Protein AF-A0A484MLS0-F1 (afdb_monomer_lite)

Radius of gyration: 15.46 Å; chains: 1; bounding box: 27×56×31 Å

Sequence (78 aa):
MDHGETVLSDRVRIDGTVTQVTLTTGGQLRWTGRCLVIKKEVLGFSVEGSEIKIRAIVEKGAGICCGGGYTSPLLKNS

Secondary structure (DSSP, 8-state):
-----EEEEEEEEETTEEEEEEEETTSEEEETTEEEE--S-EEEEEEETTEEEEEE-----S----------------

Structure (mmCIF, N/CA/C/O backbone):
data_AF-A0A484MLS0-F1
#
_entry.id   AF-A0A484MLS0-F1
#
loop_
_atom_site.group_PDB
_atom_site.id
_atom_site.type_symbol
_atom_site.label_atom_id
_atom_site.label_alt_id
_atom_site.label_comp_id
_atom_site.label_asym_id
_atom_site.label_entity_id
_atom_site.label_seq_id
_atom_site.pdbx_PDB_ins_code
_atom_site.Cartn_x
_atom_site.Cartn_y
_atom_site.Cartn_z
_atom_site.occupancy
_atom_site.B_iso_or_equiv
_atom_site.auth_seq_id
_atom_site.auth_comp_id
_atom_site.auth_asym_id
_atom_site.auth_atom_id
_atom_site.pdbx_PDB_model_num
ATOM 1 N N . MET A 1 1 ? 1.266 -17.362 -5.514 1.00 45.50 1 MET A N 1
ATOM 2 C CA . MET A 1 1 ? 1.857 -16.087 -5.966 1.00 45.50 1 MET A CA 1
ATOM 3 C C . MET A 1 1 ? 2.336 -15.376 -4.724 1.00 45.50 1 MET A C 1
ATOM 5 O O . MET A 1 1 ? 1.506 -14.957 -3.930 1.00 45.50 1 MET A O 1
ATOM 9 N N . ASP A 1 2 ? 3.646 -15.369 -4.504 1.00 54.41 2 ASP A N 1
ATOM 10 C CA . ASP A 1 2 ? 4.248 -14.677 -3.370 1.00 54.41 2 ASP A CA 1
ATOM 11 C C . ASP A 1 2 ? 4.090 -13.165 -3.580 1.00 54.41 2 ASP A C 1
ATOM 13 O O . ASP A 1 2 ? 4.456 -12.630 -4.625 1.00 54.41 2 ASP A O 1
ATOM 17 N N . HIS A 1 3 ? 3.425 -12.490 -2.647 1.00 58.88 3 HIS A N 1
ATOM 18 C CA . HIS A 1 3 ? 3.063 -11.075 -2.778 1.00 58.88 3 HIS A CA 1
ATOM 19 C C . HIS A 1 3 ? 4.158 -10.125 -2.277 1.00 58.88 3 HIS A C 1
ATOM 21 O O . HIS A 1 3 ? 3.932 -8.911 -2.195 1.00 58.88 3 HIS A O 1
ATOM 27 N N . GLY A 1 4 ? 5.339 -10.687 -2.014 1.00 61.47 4 GLY A N 1
ATOM 28 C CA . GLY A 1 4 ? 6.473 -10.011 -1.420 1.00 61.47 4 GLY A CA 1
ATOM 29 C C . GLY A 1 4 ? 6.276 -9.817 0.079 1.00 61.47 4 GLY A C 1
ATOM 30 O O . GLY A 1 4 ? 5.159 -9.618 0.563 1.00 61.47 4 GLY A O 1
ATOM 31 N N . GLU A 1 5 ? 7.382 -9.876 0.812 1.00 72.38 5 GLU A N 1
ATOM 32 C CA . GLU A 1 5 ? 7.440 -9.558 2.235 1.00 72.38 5 GLU A CA 1
ATOM 33 C C . GLU A 1 5 ? 6.825 -8.175 2.528 1.00 72.38 5 GLU A C 1
ATOM 35 O O . GLU A 1 5 ? 6.870 -7.241 1.715 1.00 72.38 5 GLU A O 1
ATOM 40 N N . THR A 1 6 ? 6.189 -8.041 3.690 1.00 74.06 6 THR A N 1
ATOM 41 C CA . THR A 1 6 ? 5.602 -6.775 4.132 1.00 74.06 6 THR A CA 1
ATOM 42 C C . THR A 1 6 ? 6.709 -5.796 4.503 1.00 74.06 6 THR A C 1
ATOM 44 O O . THR A 1 6 ? 7.488 -6.079 5.406 1.00 74.06 6 THR A O 1
ATOM 47 N N . VAL A 1 7 ? 6.755 -4.634 3.850 1.00 74.94 7 VAL A N 1
ATOM 48 C CA . VAL A 1 7 ? 7.781 -3.609 4.113 1.00 74.94 7 VAL A CA 1
ATOM 49 C C . VAL A 1 7 ? 7.347 -2.690 5.241 1.00 74.94 7 VAL A C 1
ATOM 51 O O . VAL A 1 7 ? 8.131 -2.362 6.125 1.00 74.94 7 VAL A O 1
ATOM 54 N N . LEU A 1 8 ? 6.092 -2.246 5.201 1.00 79.38 8 LEU A N 1
ATOM 55 C CA . LEU A 1 8 ? 5.575 -1.255 6.135 1.00 79.38 8 LEU A CA 1
ATOM 56 C C . LEU A 1 8 ? 4.062 -1.422 6.274 1.00 79.38 8 LEU A C 1
ATOM 58 O O . LEU A 1 8 ? 3.362 -1.616 5.280 1.00 79.38 8 LEU A O 1
ATOM 62 N N . SER A 1 9 ? 3.560 -1.349 7.504 1.00 84.12 9 SER A N 1
ATOM 63 C CA . SER A 1 9 ? 2.126 -1.367 7.802 1.00 84.12 9 SER A CA 1
ATOM 64 C C . SER A 1 9 ? 1.764 -0.185 8.684 1.00 84.12 9 SER A C 1
ATOM 66 O O . SER A 1 9 ? 2.492 0.120 9.624 1.00 84.12 9 SER A O 1
ATOM 68 N N . ASP A 1 10 ? 0.631 0.448 8.392 1.00 82.75 10 ASP A N 1
ATOM 69 C CA . ASP A 1 10 ? 0.116 1.574 9.169 1.00 82.75 10 ASP A CA 1
ATOM 70 C C . ASP A 1 10 ? -1.420 1.562 9.212 1.00 82.75 10 ASP A C 1
ATOM 72 O O . ASP A 1 10 ? -2.085 0.907 8.403 1.00 82.75 10 ASP A O 1
ATOM 76 N N . ARG A 1 11 ? -2.004 2.280 10.172 1.00 85.12 11 ARG A N 1
ATOM 77 C CA . ARG A 1 11 ? -3.447 2.492 10.293 1.00 85.12 11 ARG A CA 1
ATOM 78 C C . ARG A 1 11 ? -3.808 3.864 9.754 1.00 85.12 11 ARG A C 1
ATOM 80 O O . ARG A 1 11 ? -3.455 4.885 10.333 1.00 85.12 11 ARG A O 1
ATOM 87 N N . VAL A 1 12 ? -4.588 3.883 8.683 1.00 80.38 12 VAL A N 1
ATOM 88 C CA . VAL A 1 12 ? -4.964 5.114 7.981 1.00 80.38 12 VAL A CA 1
ATOM 89 C C . VAL A 1 12 ? -6.486 5.240 7.943 1.00 80.38 12 VAL A C 1
ATOM 91 O O . VAL A 1 12 ? -7.193 4.236 8.008 1.00 80.38 12 VAL A O 1
ATOM 94 N N . ARG A 1 13 ? -7.032 6.455 7.845 1.00 82.62 13 ARG A N 1
ATOM 95 C CA . ARG A 1 13 ? -8.478 6.642 7.637 1.00 82.62 13 ARG A CA 1
ATOM 96 C C . ARG A 1 13 ? -8.791 6.651 6.144 1.00 82.62 13 ARG A C 1
ATOM 98 O O . ARG A 1 13 ? -8.326 7.534 5.436 1.00 82.62 13 ARG A O 1
ATOM 105 N N . ILE A 1 14 ? -9.605 5.699 5.697 1.00 78.38 14 ILE A N 1
ATOM 106 C CA . ILE A 1 14 ? -10.147 5.617 4.334 1.00 78.38 14 ILE A CA 1
ATOM 107 C C . ILE A 1 14 ? -11.661 5.749 4.455 1.00 78.38 14 ILE A C 1
ATOM 109 O O . ILE A 1 14 ? -12.273 4.984 5.198 1.00 78.38 14 ILE A O 1
ATOM 113 N N . ASP A 1 15 ? -12.257 6.741 3.792 1.00 80.50 15 ASP A N 1
ATOM 114 C CA . ASP A 1 15 ? -13.703 7.015 3.854 1.00 80.50 15 ASP A CA 1
ATOM 115 C C . ASP A 1 15 ? -14.236 7.104 5.304 1.00 80.50 15 ASP A C 1
ATOM 117 O O . ASP A 1 15 ? -15.273 6.548 5.658 1.00 80.50 15 ASP A O 1
ATOM 121 N N . GLY A 1 16 ? -13.466 7.740 6.197 1.00 82.69 16 GLY A N 1
ATOM 122 C CA . GLY A 1 16 ? -13.790 7.861 7.627 1.00 82.69 16 GLY A CA 1
ATOM 123 C C . GLY A 1 16 ? -13.524 6.605 8.472 1.00 82.69 16 GLY A C 1
ATOM 124 O O . GLY A 1 16 ? -13.542 6.687 9.700 1.00 82.69 16 GLY A O 1
ATOM 125 N N . THR A 1 17 ? -13.196 5.468 7.855 1.00 85.06 17 THR A N 1
ATOM 126 C CA . THR A 1 17 ? -12.931 4.197 8.543 1.00 85.06 17 THR A CA 1
ATOM 127 C C . THR A 1 17 ? -11.435 3.984 8.756 1.00 85.06 17 THR A C 1
ATOM 129 O O . THR A 1 17 ? -10.648 3.991 7.807 1.00 85.06 17 THR A O 1
ATOM 132 N N . VAL A 1 18 ? -11.022 3.753 10.007 1.00 87.81 18 VAL A N 1
ATOM 133 C CA . VAL A 1 18 ? -9.634 3.381 10.325 1.00 87.81 18 VAL A CA 1
ATOM 134 C C . VAL A 1 18 ? -9.356 1.986 9.770 1.00 87.81 18 VAL A C 1
ATOM 136 O O . VAL A 1 18 ? -9.928 0.998 10.224 1.00 87.81 18 VAL A O 1
ATOM 139 N N . THR A 1 19 ? -8.464 1.918 8.792 1.00 87.38 19 THR A N 1
ATOM 140 C CA . THR A 1 19 ? -8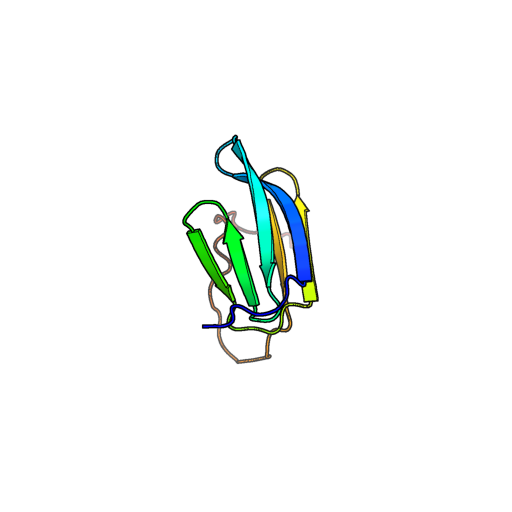.145 0.731 8.007 1.00 87.38 19 THR A CA 1
ATOM 141 C C . THR A 1 19 ? -6.650 0.455 8.085 1.00 87.38 19 THR A C 1
ATOM 143 O O . THR A 1 19 ? -5.833 1.368 7.970 1.00 87.38 19 THR A O 1
ATOM 146 N N . GLN A 1 20 ? -6.280 -0.809 8.280 1.00 89.00 20 GLN A N 1
ATOM 147 C CA . GLN A 1 20 ? -4.884 -1.220 8.188 1.00 89.00 20 GLN A CA 1
ATOM 148 C C . GLN A 1 20 ? -4.469 -1.292 6.718 1.00 89.00 20 GLN A C 1
ATOM 150 O O . GLN A 1 20 ? -5.109 -1.982 5.921 1.00 89.00 20 GLN A O 1
ATOM 155 N N . VAL A 1 21 ? -3.398 -0.582 6.384 1.00 87.88 21 VAL A N 1
ATOM 156 C CA . VAL A 1 21 ? -2.818 -0.534 5.047 1.00 87.88 21 VAL A CA 1
ATOM 157 C C . VAL A 1 21 ? -1.395 -1.060 5.110 1.00 87.88 21 VAL A C 1
ATOM 159 O O . VAL A 1 21 ? -0.609 -0.654 5.964 1.00 87.88 21 VAL A O 1
ATOM 162 N N . THR A 1 22 ? -1.064 -1.952 4.184 1.00 87.88 22 THR A N 1
ATOM 163 C CA . THR A 1 22 ? 0.257 -2.573 4.102 1.00 87.88 22 THR A CA 1
ATOM 164 C C . THR A 1 22 ? 0.871 -2.315 2.735 1.00 87.88 22 THR A C 1
ATOM 166 O O . THR A 1 22 ? 0.240 -2.570 1.708 1.00 87.88 22 THR A O 1
ATOM 169 N N . LEU A 1 23 ? 2.113 -1.833 2.732 1.00 85.31 23 LEU A N 1
ATOM 170 C CA . LEU A 1 23 ? 2.972 -1.756 1.558 1.00 85.31 23 LEU A CA 1
ATOM 171 C C . LEU A 1 23 ? 3.865 -3.000 1.504 1.00 85.31 23 LEU A C 1
ATOM 173 O O . LEU A 1 23 ? 4.555 -3.319 2.475 1.00 85.31 23 LEU A O 1
ATOM 177 N N . THR A 1 24 ? 3.870 -3.691 0.367 1.00 84.88 24 THR A N 1
ATOM 178 C CA . THR A 1 24 ? 4.734 -4.860 0.135 1.00 84.88 24 THR A CA 1
ATOM 179 C C . THR A 1 24 ? 6.001 -4.491 -0.637 1.00 84.88 24 THR A C 1
ATOM 181 O O . THR A 1 24 ? 6.039 -3.468 -1.326 1.00 84.88 24 THR A O 1
ATOM 184 N N . THR A 1 25 ? 7.025 -5.351 -0.577 1.00 77.69 25 THR A N 1
ATOM 185 C CA . THR A 1 25 ? 8.269 -5.205 -1.366 1.00 77.69 25 THR A CA 1
ATOM 186 C C . THR A 1 25 ? 8.004 -5.189 -2.871 1.00 77.69 25 THR A C 1
ATOM 188 O O . THR A 1 25 ? 8.762 -4.599 -3.632 1.00 77.69 25 THR A O 1
ATOM 191 N N . GLY A 1 26 ? 6.884 -5.772 -3.305 1.00 77.00 26 GLY A N 1
ATOM 192 C CA . GLY A 1 26 ? 6.415 -5.737 -4.689 1.00 77.00 26 GLY A CA 1
ATOM 193 C C . GLY A 1 26 ? 5.717 -4.436 -5.102 1.00 77.00 26 GLY A C 1
ATOM 194 O O . GLY A 1 26 ? 5.042 -4.433 -6.130 1.00 77.00 26 GLY A O 1
ATOM 195 N N . GLY A 1 27 ? 5.796 -3.366 -4.301 1.00 78.69 27 GLY A N 1
ATOM 196 C CA . GLY A 1 27 ? 5.201 -2.063 -4.618 1.00 78.69 27 GLY A CA 1
ATOM 197 C C . GLY A 1 27 ? 3.672 -2.056 -4.564 1.00 78.69 27 GLY A C 1
ATOM 198 O O . GLY A 1 27 ? 3.027 -1.286 -5.274 1.00 78.69 27 GLY A O 1
ATOM 199 N N . GLN A 1 28 ? 3.064 -2.936 -3.767 1.00 85.81 28 GLN A N 1
ATOM 200 C CA . GLN A 1 28 ? 1.608 -3.041 -3.664 1.00 85.81 28 GLN A CA 1
ATOM 201 C C . GLN A 1 28 ? 1.124 -2.428 -2.360 1.00 85.81 28 GLN A C 1
ATOM 203 O O . GLN A 1 28 ? 1.580 -2.824 -1.290 1.00 85.81 28 GLN A O 1
ATOM 208 N N . LEU A 1 29 ? 0.167 -1.508 -2.453 1.00 86.69 29 LEU A N 1
ATOM 209 C CA . LEU A 1 29 ? -0.548 -0.970 -1.304 1.00 86.69 29 LEU A CA 1
ATOM 210 C C . LEU A 1 29 ? -1.864 -1.737 -1.143 1.00 86.69 29 LEU A C 1
ATOM 212 O O . LEU A 1 29 ? -2.722 -1.688 -2.026 1.00 86.69 29 LEU A O 1
ATOM 216 N N . ARG A 1 30 ? -2.016 -2.470 -0.040 1.00 87.44 30 ARG A N 1
ATOM 217 C CA . ARG A 1 30 ? -3.135 -3.392 0.198 1.00 87.44 30 ARG A CA 1
ATOM 218 C C . ARG A 1 30 ? -3.941 -3.000 1.422 1.00 87.44 30 ARG A C 1
ATOM 220 O O . ARG A 1 30 ? -3.373 -2.660 2.455 1.00 87.44 30 ARG A O 1
ATOM 227 N N . TRP A 1 31 ? -5.259 -3.106 1.301 1.00 90.00 31 TRP A N 1
ATOM 228 C CA . TRP A 1 31 ? -6.215 -2.996 2.400 1.00 90.00 31 TRP A CA 1
ATOM 229 C C . TRP A 1 31 ? -7.456 -3.839 2.091 1.00 90.00 31 TRP A C 1
ATOM 231 O O . TRP A 1 31 ? -7.492 -4.532 1.077 1.00 90.00 31 TRP A O 1
ATOM 241 N N . THR A 1 32 ? -8.452 -3.846 2.975 1.00 85.56 32 THR A N 1
ATOM 242 C CA . THR A 1 32 ? -9.644 -4.715 2.927 1.00 85.56 32 THR A CA 1
ATOM 243 C C . THR A 1 32 ? -10.241 -4.876 1.518 1.00 85.56 32 THR A C 1
ATOM 245 O O . THR A 1 32 ? -10.967 -4.015 1.025 1.00 85.56 32 THR A O 1
ATOM 248 N N . GLY A 1 33 ? -9.919 -6.003 0.867 1.00 82.62 33 GLY A N 1
ATOM 249 C CA . GLY A 1 33 ? -10.401 -6.377 -0.470 1.00 82.62 33 GLY A CA 1
ATOM 250 C C . GLY A 1 33 ? -9.882 -5.527 -1.638 1.00 82.62 33 GLY A C 1
ATOM 251 O O . GLY A 1 33 ? -10.388 -5.661 -2.749 1.00 82.62 33 GLY A O 1
ATOM 252 N N . ARG A 1 34 ? -8.904 -4.641 -1.416 1.00 84.25 34 ARG A N 1
ATOM 253 C CA . ARG A 1 34 ? -8.409 -3.672 -2.404 1.00 84.25 34 ARG A CA 1
ATOM 254 C C . ARG A 1 34 ? -6.884 -3.682 -2.477 1.00 84.25 34 ARG A C 1
ATOM 256 O O . ARG A 1 34 ? -6.191 -3.883 -1.481 1.00 84.25 34 ARG A O 1
ATOM 263 N N . CYS A 1 35 ? -6.358 -3.461 -3.678 1.00 85.62 35 CYS A N 1
ATOM 264 C CA . CYS A 1 35 ? -4.924 -3.427 -3.940 1.00 85.62 35 CYS A CA 1
ATOM 265 C C . CYS A 1 35 ? -4.616 -2.377 -5.009 1.00 85.62 35 CYS A C 1
ATOM 267 O O . CYS A 1 35 ? -5.183 -2.422 -6.099 1.00 85.62 35 CYS A O 1
ATOM 269 N N . LEU A 1 36 ? -3.687 -1.470 -4.713 1.00 83.31 36 LEU A N 1
ATOM 270 C CA . LEU A 1 36 ? -3.091 -0.556 -5.684 1.00 83.31 36 LEU A CA 1
ATOM 271 C C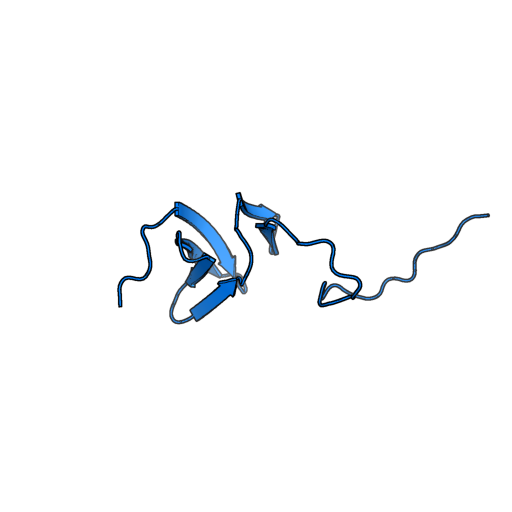 . LEU A 1 36 ? -1.679 -1.045 -6.023 1.00 83.31 36 LEU A C 1
ATOM 273 O O . LEU A 1 36 ? -0.901 -1.346 -5.120 1.00 83.31 36 LEU A O 1
ATOM 277 N N . VAL A 1 37 ? -1.337 -1.112 -7.309 1.00 83.88 37 VAL A N 1
ATOM 278 C CA . VAL A 1 37 ? 0.007 -1.499 -7.768 1.00 83.88 37 VAL A CA 1
ATOM 279 C C . VAL A 1 37 ? 0.780 -0.254 -8.183 1.00 83.88 37 VAL A C 1
ATOM 281 O O . VAL A 1 37 ? 0.349 0.479 -9.073 1.00 83.88 37 VAL A O 1
ATOM 284 N N . ILE A 1 38 ? 1.941 -0.040 -7.574 1.00 82.06 38 ILE A N 1
ATOM 285 C CA . ILE A 1 38 ? 2.829 1.081 -7.868 1.00 82.06 38 ILE A CA 1
ATOM 286 C C . ILE A 1 38 ? 3.956 0.559 -8.758 1.00 82.06 38 ILE A C 1
ATOM 288 O O . ILE A 1 38 ? 4.794 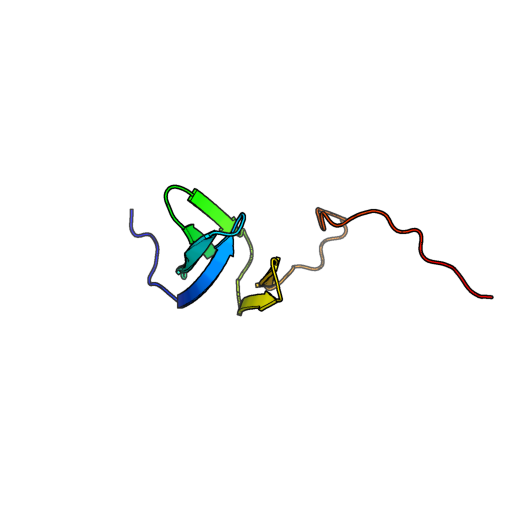-0.229 -8.335 1.00 82.06 38 ILE A O 1
ATOM 292 N N . LYS A 1 39 ? 3.989 1.002 -10.019 1.00 81.44 39 LYS A N 1
ATOM 293 C CA . LYS A 1 39 ? 5.007 0.603 -11.012 1.00 81.44 39 LYS A CA 1
ATOM 294 C C . LYS A 1 39 ? 6.304 1.417 -10.896 1.00 81.44 39 LYS A C 1
ATOM 296 O O . LYS A 1 39 ? 6.909 1.771 -11.905 1.00 81.44 39 LYS A O 1
ATOM 301 N N . LYS A 1 40 ? 6.677 1.796 -9.678 1.00 78.94 40 LYS A N 1
ATOM 302 C CA . LYS A 1 40 ? 7.871 2.581 -9.351 1.00 78.94 40 LYS A CA 1
ATOM 303 C C . LYS A 1 40 ? 8.461 2.047 -8.054 1.00 78.94 40 LYS A C 1
ATOM 305 O O . LYS A 1 40 ? 7.736 1.480 -7.240 1.00 78.94 40 LYS A O 1
ATOM 310 N N . GLU A 1 41 ? 9.761 2.230 -7.871 1.00 79.25 41 GLU A N 1
ATOM 311 C CA . GLU A 1 41 ? 10.443 1.821 -6.645 1.00 79.25 41 GLU A CA 1
ATOM 312 C C . GLU A 1 41 ? 9.961 2.681 -5.474 1.00 79.25 41 GLU A C 1
ATOM 314 O O . GLU A 1 41 ? 10.122 3.904 -5.487 1.00 79.25 41 GLU A O 1
ATOM 319 N N . VAL A 1 42 ? 9.319 2.055 -4.487 1.00 78.00 42 VAL A N 1
ATOM 320 C CA . VAL A 1 42 ? 8.720 2.753 -3.345 1.00 78.00 42 VAL A CA 1
ATOM 321 C C . VAL A 1 42 ? 9.723 2.825 -2.199 1.00 78.00 42 VAL A C 1
ATOM 323 O O . VAL A 1 42 ? 10.189 1.807 -1.704 1.00 78.00 42 VAL A O 1
ATOM 326 N N . LEU A 1 43 ? 10.001 4.044 -1.743 1.00 78.44 43 LEU A N 1
ATOM 327 C CA . LEU A 1 43 ? 10.907 4.349 -0.632 1.00 78.44 43 LEU A CA 1
ATOM 328 C C . LEU A 1 43 ? 10.176 4.435 0.718 1.00 78.44 43 LEU A C 1
ATOM 330 O O . LEU A 1 43 ? 10.800 4.446 1.776 1.00 78.44 43 LEU A O 1
ATOM 334 N N . GLY A 1 44 ? 8.849 4.568 0.697 1.00 73.81 44 GLY A N 1
ATOM 335 C CA . GLY A 1 44 ? 8.001 4.558 1.887 1.00 73.81 44 GLY A CA 1
ATOM 336 C C . GLY A 1 44 ? 6.659 5.244 1.658 1.00 73.81 44 GLY A C 1
ATOM 337 O O . GLY A 1 44 ? 6.397 5.787 0.585 1.00 73.81 44 GLY A O 1
ATOM 338 N N . PHE A 1 45 ? 5.811 5.254 2.683 1.00 78.69 45 PHE A N 1
ATOM 339 C CA . PHE A 1 45 ? 4.559 6.007 2.676 1.00 78.69 45 PHE A CA 1
ATOM 340 C C . PHE A 1 45 ? 4.300 6.660 4.038 1.00 78.69 45 PHE A C 1
ATOM 342 O O . PHE A 1 45 ? 4.962 6.336 5.023 1.00 78.69 45 PHE A O 1
ATOM 349 N N . SER A 1 46 ? 3.379 7.617 4.078 1.00 78.19 46 SER A N 1
ATOM 350 C CA . SER A 1 46 ? 2.915 8.276 5.299 1.00 78.19 46 SER A CA 1
ATOM 351 C C . SER A 1 46 ? 1.454 8.690 5.170 1.00 78.19 46 SER A C 1
ATOM 353 O O . SER A 1 46 ? 0.920 8.782 4.064 1.00 78.19 46 SER A O 1
ATOM 355 N N . VAL A 1 47 ? 0.822 8.983 6.302 1.00 76.75 47 VAL A N 1
ATOM 356 C CA . VAL A 1 47 ? -0.535 9.536 6.364 1.00 76.75 47 VAL A CA 1
ATOM 357 C C . VAL A 1 47 ? -0.457 11.002 6.758 1.00 76.75 47 VAL A C 1
ATOM 359 O O . VAL A 1 47 ? 0.235 11.348 7.713 1.00 76.75 47 VAL A O 1
ATOM 362 N N . GLU A 1 48 ? -1.187 11.859 6.054 1.00 79.38 48 GLU A N 1
ATOM 363 C CA . GLU A 1 48 ? -1.380 13.254 6.441 1.00 79.38 48 GLU A CA 1
ATOM 364 C C . GLU A 1 48 ? -2.871 13.586 6.377 1.00 79.38 48 GLU A C 1
ATOM 366 O O . GLU A 1 48 ? -3.468 13.645 5.305 1.00 79.38 48 GLU A O 1
ATOM 371 N N . GLY A 1 49 ? -3.505 13.734 7.543 1.00 75.88 49 GLY A N 1
ATOM 372 C CA . GLY A 1 49 ? -4.954 13.918 7.627 1.00 75.88 49 GLY A CA 1
ATOM 373 C C . GLY A 1 49 ? -5.722 12.734 7.025 1.00 75.88 49 GLY A C 1
ATOM 374 O O . GLY A 1 49 ? -5.695 11.632 7.573 1.00 75.88 49 GLY A O 1
ATOM 375 N N . SER A 1 50 ? -6.428 12.980 5.919 1.00 70.31 50 SER A N 1
ATOM 376 C CA . SER A 1 50 ? -7.178 11.976 5.147 1.00 70.31 50 SER A CA 1
ATOM 377 C C . SER A 1 50 ? -6.442 11.478 3.898 1.00 70.31 50 SER A C 1
ATOM 379 O O . SER A 1 50 ? -7.027 10.747 3.103 1.00 70.31 50 SER A O 1
ATOM 381 N N . GLU A 1 51 ? -5.189 11.885 3.689 1.00 72.88 51 GLU A N 1
ATOM 382 C CA . GLU A 1 51 ? -4.412 11.540 2.501 1.00 72.88 51 GLU A CA 1
ATOM 383 C C . GLU A 1 51 ? -3.303 10.535 2.816 1.00 72.88 51 GLU A C 1
ATOM 385 O O . GLU A 1 51 ? -2.658 10.582 3.867 1.00 72.88 51 GLU A O 1
ATOM 390 N N . ILE A 1 52 ? -3.051 9.638 1.862 1.00 76.69 52 ILE A N 1
ATOM 391 C CA . ILE A 1 52 ? -1.898 8.736 1.875 1.00 76.69 52 ILE A CA 1
ATOM 392 C C . ILE A 1 52 ? -0.855 9.309 0.917 1.00 76.69 52 ILE A C 1
ATOM 394 O O . ILE A 1 52 ? -1.107 9.441 -0.280 1.00 76.69 52 ILE A O 1
ATOM 398 N N . LYS A 1 53 ? 0.336 9.614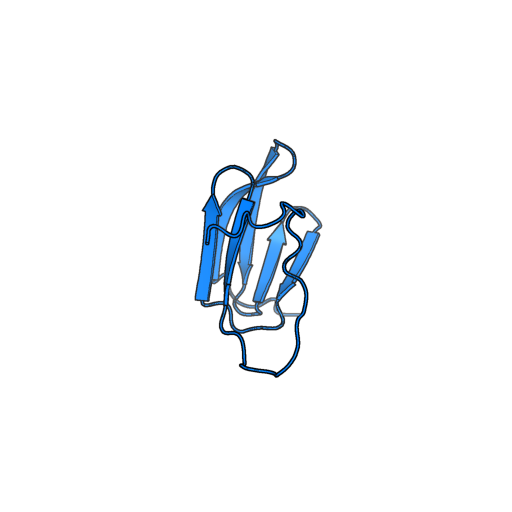 1.432 1.00 83.56 53 LYS A N 1
ATOM 399 C CA . LYS A 1 53 ? 1.479 10.079 0.639 1.00 83.56 53 LYS A CA 1
ATOM 400 C C . LYS A 1 53 ? 2.436 8.923 0.393 1.00 83.56 53 LYS A C 1
ATOM 402 O O . LYS A 1 53 ? 2.872 8.267 1.333 1.00 83.56 53 LYS A O 1
ATOM 407 N N . ILE A 1 54 ? 2.795 8.695 -0.866 1.00 81.25 54 ILE A N 1
ATOM 408 C CA . ILE A 1 54 ? 3.739 7.650 -1.281 1.00 81.25 54 ILE A CA 1
ATOM 409 C C . ILE A 1 54 ? 5.016 8.331 -1.772 1.00 81.25 54 ILE A C 1
ATOM 411 O O . ILE A 1 54 ? 4.969 9.177 -2.663 1.00 81.25 54 ILE A O 1
ATOM 415 N N . ARG A 1 55 ? 6.166 7.950 -1.211 1.00 82.00 55 ARG A N 1
ATOM 416 C CA . ARG A 1 55 ? 7.485 8.368 -1.695 1.00 82.00 55 ARG A CA 1
ATOM 417 C C . ARG A 1 55 ? 8.035 7.277 -2.600 1.00 82.00 55 ARG A C 1
ATOM 419 O O . ARG A 1 55 ? 8.231 6.153 -2.147 1.00 82.00 55 ARG A O 1
ATOM 426 N N . ALA A 1 56 ? 8.294 7.603 -3.858 1.00 83.25 56 ALA A N 1
ATOM 427 C CA . ALA A 1 56 ? 8.820 6.660 -4.838 1.00 83.25 56 ALA A CA 1
ATOM 428 C C . ALA A 1 56 ? 9.844 7.334 -5.760 1.00 83.25 56 ALA A C 1
ATOM 430 O O . ALA A 1 56 ? 9.795 8.549 -5.963 1.00 83.25 56 ALA A O 1
ATOM 431 N N . ILE A 1 57 ? 10.753 6.543 -6.328 1.00 80.62 57 ILE A N 1
ATOM 432 C CA . ILE A 1 57 ? 11.687 7.006 -7.355 1.00 80.62 57 ILE A CA 1
ATOM 433 C C . ILE A 1 57 ? 10.916 7.178 -8.662 1.00 80.62 57 ILE A C 1
ATOM 435 O O . ILE A 1 57 ? 10.311 6.238 -9.179 1.00 80.62 57 ILE A O 1
ATOM 439 N N . VAL A 1 58 ? 10.949 8.390 -9.210 1.00 78.56 58 VAL A N 1
ATOM 440 C CA . VAL A 1 58 ? 10.397 8.694 -10.531 1.00 78.56 58 VAL A CA 1
ATOM 441 C C . VAL A 1 58 ? 11.544 8.864 -11.519 1.00 78.56 58 VAL A C 1
ATOM 443 O O . VAL A 1 58 ? 12.486 9.617 -11.282 1.00 78.56 58 VAL A O 1
ATOM 446 N N . GLU A 1 59 ? 11.480 8.153 -12.640 1.00 76.12 59 GLU A N 1
ATOM 447 C CA . GLU A 1 59 ? 12.402 8.399 -13.750 1.00 76.12 59 GLU A CA 1
ATOM 448 C C . GLU A 1 59 ? 12.062 9.760 -14.366 1.00 76.12 59 GLU A C 1
ATOM 450 O O . GLU A 1 59 ? 10.883 10.072 -14.561 1.00 76.12 59 GLU A O 1
ATOM 455 N N . LYS A 1 60 ? 13.078 10.566 -14.701 1.00 66.12 60 LYS A N 1
ATOM 456 C CA . LYS A 1 60 ? 12.905 11.793 -15.494 1.00 66.12 60 LYS A CA 1
ATOM 457 C C . LYS A 1 60 ? 12.572 11.425 -16.946 1.00 66.12 60 LYS A C 1
ATOM 459 O O . LYS A 1 60 ? 13.401 11.554 -17.839 1.00 66.12 60 LYS A O 1
ATOM 464 N N . GLY A 1 61 ? 11.357 10.942 -17.178 1.00 54.88 61 GLY A N 1
ATOM 465 C CA . GLY A 1 61 ? 10.761 10.877 -18.506 1.00 54.88 61 GLY A CA 1
ATOM 466 C C . GLY A 1 61 ? 10.170 12.236 -18.874 1.00 54.88 61 GLY A C 1
ATOM 467 O O . GLY A 1 61 ? 9.517 12.876 -18.051 1.00 54.88 61 GLY A O 1
ATOM 468 N N . ALA A 1 62 ? 10.391 12.689 -20.107 1.00 55.72 62 ALA A N 1
ATOM 469 C CA . ALA A 1 62 ? 9.657 13.818 -20.665 1.00 55.72 62 ALA A CA 1
ATOM 470 C C . ALA A 1 62 ? 8.178 13.420 -20.815 1.00 55.72 62 ALA A C 1
ATOM 472 O O . ALA A 1 62 ? 7.812 12.746 -21.772 1.00 55.72 62 ALA A O 1
ATOM 473 N N . GLY A 1 63 ? 7.328 13.774 -19.851 1.00 51.38 63 GLY A N 1
ATOM 474 C CA . GLY A 1 63 ? 5.899 13.484 -19.949 1.00 51.38 63 GLY A CA 1
ATOM 475 C C . GL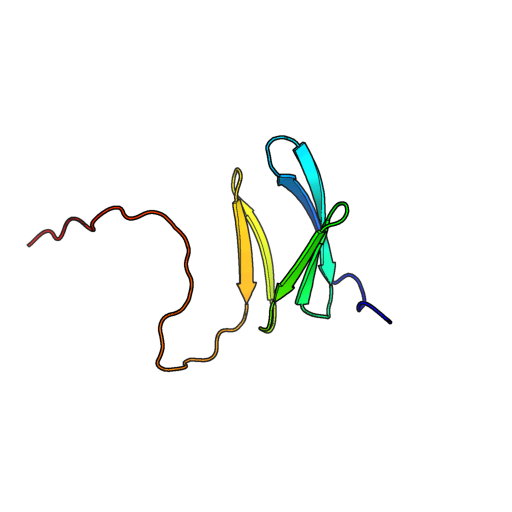Y A 1 63 ? 5.163 13.578 -18.620 1.00 51.38 63 GLY A C 1
ATOM 476 O O . GLY A 1 63 ? 5.462 12.866 -17.668 1.00 51.38 63 GLY A O 1
ATOM 477 N N . ILE A 1 64 ? 4.179 14.470 -18.582 1.00 62.00 64 ILE A N 1
ATOM 478 C CA . ILE A 1 64 ? 3.182 14.629 -17.520 1.00 62.00 64 ILE A CA 1
ATOM 479 C C . ILE A 1 64 ? 2.451 13.297 -17.337 1.00 62.00 64 ILE A C 1
ATOM 481 O O . ILE A 1 64 ? 2.003 12.747 -18.339 1.00 62.00 64 ILE A O 1
ATOM 485 N N . CYS A 1 65 ? 2.234 12.820 -16.105 1.00 48.19 65 CYS A N 1
ATOM 486 C CA . CYS A 1 65 ? 1.051 11.996 -15.834 1.00 48.19 65 CYS A CA 1
ATOM 487 C C . CYS A 1 65 ? 0.709 11.850 -14.343 1.00 48.19 65 CYS A C 1
ATOM 489 O O . CYS A 1 65 ? 1.446 11.245 -13.568 1.00 48.19 65 CYS A O 1
ATOM 491 N N . CYS A 1 66 ? -0.493 12.341 -14.024 1.00 56.66 66 CYS A N 1
ATOM 492 C CA . CYS A 1 66 ? -1.376 11.908 -12.938 1.00 56.66 66 CYS A CA 1
ATOM 493 C C . CYS A 1 66 ? -0.986 12.270 -11.494 1.00 56.66 66 CYS A C 1
ATOM 495 O O . CYS A 1 66 ? -0.999 11.421 -10.609 1.00 56.66 66 CYS A O 1
ATOM 497 N N . GLY A 1 67 ? -0.774 13.563 -11.234 1.00 52.50 67 GLY A N 1
ATOM 498 C CA . GLY A 1 67 ? -1.127 14.161 -9.944 1.00 52.50 67 GLY A CA 1
ATOM 499 C C . GLY A 1 67 ? -2.594 14.590 -9.980 1.00 52.50 67 GLY A C 1
ATOM 500 O O . GLY A 1 67 ? -2.899 15.707 -10.384 1.00 52.50 67 GLY A O 1
ATOM 501 N N . GLY A 1 68 ? -3.515 13.683 -9.651 1.00 51.47 68 GLY A N 1
ATOM 5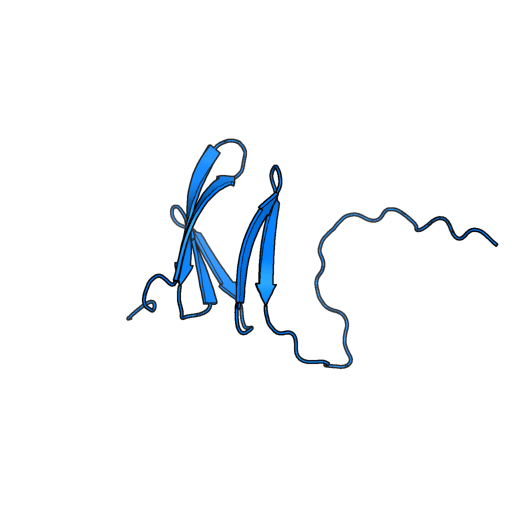02 C CA . GLY A 1 68 ? -4.918 14.038 -9.447 1.00 51.47 68 GLY A CA 1
ATOM 503 C C . GLY A 1 68 ? -5.048 14.851 -8.162 1.00 51.47 68 GLY A C 1
ATOM 504 O O . GLY A 1 68 ? -4.995 14.285 -7.078 1.00 51.47 68 GLY A O 1
ATOM 505 N N . GLY A 1 69 ? -5.186 16.168 -8.291 1.00 41.91 69 GLY A N 1
ATOM 506 C CA . GLY A 1 69 ? -5.392 17.087 -7.177 1.00 41.91 69 GLY A CA 1
ATOM 507 C C . GLY A 1 69 ? -5.829 18.448 -7.700 1.00 41.91 69 GLY A C 1
ATOM 508 O O . GLY A 1 69 ? -5.012 19.203 -8.206 1.00 41.91 69 GLY A O 1
ATOM 509 N N . TYR A 1 70 ? -7.141 18.668 -7.645 1.00 42.97 70 TYR A N 1
ATOM 510 C CA . TYR A 1 70 ? -7.917 19.910 -7.737 1.00 42.97 70 TYR A CA 1
ATOM 511 C C . TYR A 1 70 ? -7.217 21.140 -8.332 1.00 42.97 70 TYR A C 1
ATOM 513 O O . TYR A 1 70 ? -6.311 21.731 -7.753 1.00 42.97 70 TYR A O 1
ATOM 521 N N . THR A 1 71 ? -7.753 21.593 -9.462 1.00 42.38 71 THR A N 1
ATOM 522 C CA . THR A 1 71 ? -7.525 22.929 -10.006 1.00 42.38 71 THR A CA 1
ATOM 523 C C . THR A 1 71 ? -7.792 23.995 -8.940 1.00 42.38 71 THR A C 1
ATOM 525 O O . THR A 1 71 ? -8.944 24.308 -8.644 1.00 42.38 71 THR A O 1
ATOM 528 N N . SER A 1 72 ? -6.741 24.612 -8.415 1.00 48.91 72 SER A N 1
ATOM 529 C CA . SER A 1 72 ? -6.787 26.008 -7.993 1.00 48.91 72 SER A CA 1
ATOM 530 C C . SER A 1 72 ? -5.801 26.780 -8.878 1.00 48.91 72 SER A C 1
ATOM 532 O O . SER A 1 72 ? -4.639 26.385 -9.000 1.00 48.91 72 SER A O 1
ATOM 534 N N . PRO A 1 73 ? -6.250 27.820 -9.604 1.00 44.75 73 PRO A N 1
ATOM 535 C CA . PRO A 1 73 ? -5.360 28.589 -10.457 1.00 44.75 73 PRO A CA 1
ATOM 536 C C . PRO A 1 73 ? -4.331 29.310 -9.583 1.00 44.75 73 PRO A C 1
ATOM 538 O O . PRO A 1 73 ? -4.681 30.059 -8.672 1.00 44.75 73 PRO A O 1
ATOM 541 N N . LEU A 1 74 ? -3.054 29.059 -9.870 1.00 53.12 74 LEU A N 1
ATOM 542 C CA . LEU A 1 74 ? -1.922 29.763 -9.280 1.00 53.12 74 LEU A CA 1
ATOM 543 C C . LEU A 1 74 ? -2.074 31.266 -9.551 1.00 53.12 74 LEU A C 1
ATOM 545 O O . LEU A 1 74 ? -2.005 31.705 -10.702 1.00 53.12 74 LEU A O 1
ATOM 549 N N . LEU A 1 75 ? -2.275 32.054 -8.492 1.00 55.06 75 LEU A N 1
ATOM 550 C CA . LEU A 1 75 ? -2.197 33.508 -8.562 1.00 55.06 75 LEU A CA 1
ATOM 551 C C . LEU A 1 75 ? -0.738 33.884 -8.858 1.00 55.06 75 LEU A C 1
ATOM 553 O O . LEU A 1 75 ? 0.162 33.652 -8.051 1.00 55.06 75 LEU A O 1
ATOM 557 N N . LYS A 1 76 ? -0.502 34.426 -10.050 1.00 44.50 76 LYS A N 1
ATOM 558 C CA . LYS A 1 76 ? 0.802 34.902 -10.506 1.00 44.50 76 LYS A CA 1
ATOM 559 C C . LYS A 1 76 ? 0.941 36.356 -10.062 1.00 44.50 76 LYS A C 1
ATOM 561 O O . LYS A 1 76 ? 0.319 37.225 -10.666 1.00 44.50 76 LYS A O 1
ATOM 566 N N . ASN A 1 77 ? 1.711 36.624 -9.009 1.00 42.00 77 ASN A N 1
ATOM 567 C CA . ASN A 1 77 ? 2.038 38.005 -8.659 1.00 42.00 77 ASN A CA 1
ATOM 568 C C . ASN A 1 77 ? 3.265 38.460 -9.455 1.00 42.00 77 ASN A C 1
ATOM 570 O O . ASN A 1 77 ? 4.277 37.759 -9.492 1.00 42.00 77 ASN A O 1
ATOM 574 N N . SER A 1 78 ? 3.092 39.592 -10.139 1.00 48.81 78 SER A N 1
ATOM 575 C CA . SER A 1 78 ? 4.132 40.347 -10.851 1.00 48.81 78 SER A CA 1
ATOM 576 C C . SER A 1 78 ? 4.939 41.201 -9.881 1.00 48.81 78 SER A C 1
ATOM 578 O O . SER A 1 78 ? 4.399 41.473 -8.779 1.00 48.81 78 SER A O 1
#

Organism: NCBI:txid132261

pLDDT: mean 72.45, std 14.58, range [41.91, 90.0]

Foldseek 3Di:
DPPADWDDWDFAQDPNDTWIWTQHQQQWIDTDVDIDHDPFAWPDWDDDHRDIGTDTDDDPDPDDDDPPDDDDDDDDDD